Protein AF-A0A7C2RAX1-F1 (afdb_monomer_lite)

Foldseek 3Di:
DQWKKFKAFLVRHTPPQQIDSDPVSSLCSQLDVPQDPVCCVPPPVSVVVSVVSSVVSCVVGVMDIDIDDD

Structure (mmCIF, N/CA/C/O backbone):
data_AF-A0A7C2RAX1-F1
#
_entry.id   AF-A0A7C2RAX1-F1
#
loop_
_atom_site.group_PDB
_atom_site.id
_atom_site.type_symbol
_atom_site.label_atom_id
_atom_site.label_alt_id
_atom_site.label_comp_id
_atom_site.label_asym_id
_atom_site.label_entity_id
_atom_site.label_seq_id
_atom_site.pdbx_PDB_ins_code
_atom_site.Cartn_x
_atom_site.Cartn_y
_atom_site.Cartn_z
_atom_site.occupancy
_atom_site.B_iso_or_equiv
_atom_site.auth_seq_id
_atom_site.auth_comp_id
_atom_site.auth_asym_id
_atom_site.auth_atom_id
_atom_site.pdbx_PDB_model_num
ATOM 1 N N . MET A 1 1 ? -5.808 21.651 -2.259 1.00 45.50 1 MET A N 1
ATOM 2 C CA . MET A 1 1 ? -6.140 20.662 -1.211 1.00 45.50 1 MET A CA 1
ATOM 3 C C . MET A 1 1 ? -5.411 19.364 -1.520 1.00 45.50 1 MET A C 1
ATOM 5 O O . MET A 1 1 ? -5.659 18.771 -2.563 1.00 45.50 1 MET A O 1
ATOM 9 N N . SER A 1 2 ? -4.445 18.982 -0.682 1.00 54.84 2 SER A N 1
ATOM 10 C CA . SER A 1 2 ? -3.728 17.707 -0.811 1.00 54.84 2 SER A CA 1
ATOM 11 C C . SER A 1 2 ? -4.664 16.588 -0.363 1.00 54.84 2 SER A C 1
ATOM 13 O O . SER A 1 2 ? -5.072 16.563 0.794 1.00 54.84 2 SER A O 1
ATOM 15 N N . ALA A 1 3 ? -5.056 15.700 -1.276 1.00 63.62 3 ALA A N 1
ATOM 16 C CA . ALA A 1 3 ? -5.811 14.520 -0.885 1.00 63.62 3 ALA A CA 1
ATOM 17 C C . ALA A 1 3 ? -4.881 13.541 -0.163 1.00 63.62 3 ALA A C 1
ATOM 19 O O . ALA A 1 3 ? -3.929 13.045 -0.766 1.00 63.62 3 ALA A O 1
ATOM 20 N N . ALA A 1 4 ? -5.180 13.251 1.100 1.00 88.12 4 ALA A N 1
ATOM 21 C CA . ALA A 1 4 ? -4.467 12.242 1.868 1.00 88.12 4 ALA A CA 1
ATOM 22 C C . ALA A 1 4 ? -5.108 10.869 1.636 1.00 88.12 4 ALA A C 1
ATOM 24 O O . ALA A 1 4 ? -6.330 10.732 1.597 1.00 88.12 4 ALA A O 1
ATOM 25 N N . TRP A 1 5 ? -4.287 9.841 1.469 1.00 94.50 5 TRP A N 1
ATOM 26 C CA . TRP A 1 5 ? -4.720 8.447 1.462 1.00 94.50 5 TRP A CA 1
ATOM 27 C C . TRP A 1 5 ? -4.356 7.819 2.801 1.00 94.50 5 TRP A C 1
ATOM 29 O O . TRP A 1 5 ? -3.282 8.107 3.326 1.00 94.50 5 TRP A O 1
ATOM 39 N N . ILE A 1 6 ? -5.232 6.979 3.347 1.00 95.25 6 ILE A N 1
ATOM 40 C CA . ILE A 1 6 ? -5.022 6.278 4.620 1.00 95.25 6 ILE A CA 1
ATOM 41 C C . ILE A 1 6 ? -5.558 4.851 4.535 1.00 95.25 6 ILE A C 1
ATOM 43 O O . ILE A 1 6 ? -6.440 4.565 3.723 1.00 95.25 6 ILE A O 1
ATOM 47 N N . VAL A 1 7 ? -5.035 3.963 5.373 1.00 96.12 7 VAL A N 1
ATOM 48 C CA . VAL A 1 7 ? -5.582 2.616 5.562 1.00 96.12 7 VAL A CA 1
ATOM 49 C C . VAL A 1 7 ? -6.598 2.631 6.693 1.00 96.12 7 VAL A C 1
ATOM 51 O O . VAL A 1 7 ? -6.344 3.229 7.733 1.00 96.12 7 VAL A O 1
ATOM 54 N N . LYS A 1 8 ? -7.721 1.951 6.504 1.00 96.69 8 LYS A N 1
ATOM 55 C CA . LYS A 1 8 ? -8.634 1.557 7.572 1.00 96.69 8 LYS A CA 1
ATOM 56 C C . LYS A 1 8 ? -8.459 0.079 7.868 1.00 96.69 8 LYS A C 1
ATOM 58 O O . LYS A 1 8 ? -8.253 -0.707 6.940 1.00 96.69 8 LYS A O 1
ATOM 63 N N . ASP A 1 9 ? -8.509 -0.277 9.142 1.00 95.69 9 ASP A N 1
ATOM 64 C CA . ASP A 1 9 ? -8.522 -1.673 9.554 1.00 95.69 9 ASP A CA 1
ATOM 65 C C . ASP A 1 9 ? -9.911 -2.317 9.380 1.00 95.69 9 ASP A C 1
ATOM 67 O O . ASP A 1 9 ? -10.854 -1.682 8.906 1.00 95.69 9 ASP A O 1
ATOM 71 N N . ALA A 1 10 ? -10.038 -3.584 9.783 1.00 95.25 10 ALA A N 1
ATOM 72 C CA . ALA A 1 10 ? -11.292 -4.332 9.694 1.00 95.25 10 ALA A CA 1
ATOM 73 C C . ALA A 1 10 ? -12.425 -3.762 10.566 1.00 95.25 10 ALA A C 1
ATOM 75 O O . ALA A 1 10 ? -13.593 -4.049 10.311 1.00 95.25 10 ALA A O 1
ATOM 76 N N . ASN A 1 11 ? -12.100 -2.945 11.571 1.00 95.38 11 ASN A N 1
ATOM 77 C CA . ASN A 1 11 ? -13.071 -2.248 12.412 1.00 95.38 11 ASN A CA 1
ATOM 78 C C . ASN A 1 11 ? -13.436 -0.866 11.841 1.00 95.38 11 ASN A C 1
ATOM 80 O O . ASN A 1 11 ? -14.294 -0.177 12.387 1.00 95.38 11 ASN A O 1
ATOM 84 N N . GLY A 1 12 ? -12.802 -0.456 10.739 1.00 93.50 12 GLY A N 1
ATOM 85 C CA . GLY A 1 12 ? -12.953 0.870 10.148 1.00 93.50 12 GLY A CA 1
ATOM 86 C C . GLY A 1 12 ? -12.052 1.936 10.776 1.00 93.50 12 GLY A C 1
ATOM 87 O O . GLY A 1 12 ? -12.148 3.104 10.380 1.00 93.50 12 GLY A O 1
ATOM 88 N N . GLU A 1 13 ? -11.164 1.553 11.697 1.00 94.81 13 GLU A N 1
ATOM 89 C CA . GLU A 1 13 ? -10.274 2.472 12.400 1.00 94.81 13 GLU A CA 1
ATOM 90 C C . GLU A 1 13 ? -9.098 2.891 11.504 1.00 94.81 13 GLU A C 1
ATOM 92 O O . GLU A 1 13 ? -8.474 2.051 10.843 1.00 94.81 13 GLU A O 1
ATOM 97 N N . PRO A 1 14 ? -8.767 4.192 11.445 1.00 93.94 14 PRO A N 1
ATOM 98 C CA . PRO A 1 14 ? -7.681 4.684 10.615 1.00 93.94 14 PRO A CA 1
ATOM 99 C C . PRO A 1 14 ? -6.308 4.290 11.177 1.00 93.94 14 PRO A C 1
ATOM 101 O O . PRO A 1 14 ? -5.925 4.655 12.286 1.00 93.94 14 PRO A O 1
ATOM 104 N N . LEU A 1 15 ? -5.499 3.639 10.347 1.00 93.19 15 LEU A N 1
ATOM 105 C CA . LEU A 1 15 ? -4.103 3.322 10.627 1.00 93.19 15 LEU A CA 1
ATOM 106 C C . LEU A 1 15 ? -3.205 4.463 10.128 1.00 93.19 15 LEU A C 1
ATOM 108 O O . LEU A 1 15 ? -2.708 4.446 8.997 1.00 93.19 15 LEU A O 1
ATOM 112 N N . ALA A 1 16 ? -3.001 5.480 10.970 1.00 87.62 16 ALA A N 1
ATOM 113 C CA . ALA A 1 16 ? -2.266 6.706 10.632 1.00 87.62 16 ALA A CA 1
ATOM 114 C C . ALA A 1 16 ? -0.821 6.467 10.148 1.00 87.62 16 ALA A C 1
ATOM 116 O O . ALA A 1 16 ? -0.315 7.218 9.305 1.00 87.62 16 ALA A O 1
ATOM 117 N N . GLN A 1 17 ? -0.179 5.394 10.619 1.00 89.12 17 GLN A N 1
ATOM 118 C CA . GLN A 1 17 ? 1.150 4.963 10.173 1.00 89.12 17 GLN A CA 1
ATOM 119 C C . GLN A 1 17 ? 1.192 4.592 8.681 1.00 89.12 17 GLN A C 1
ATOM 121 O O . GLN A 1 17 ? 2.252 4.638 8.056 1.00 89.12 17 GLN A O 1
ATOM 126 N N . PHE A 1 18 ? 0.038 4.272 8.092 1.00 91.69 18 PHE A N 1
ATOM 127 C CA . PHE A 1 18 ? -0.131 3.979 6.673 1.00 91.69 18 PHE A CA 1
ATOM 128 C C . PHE A 1 18 ? -0.911 5.096 5.971 1.00 91.69 18 PHE A C 1
ATOM 130 O O . PHE A 1 18 ? -1.912 4.858 5.296 1.00 91.69 18 PHE A O 1
ATOM 137 N N . SER A 1 19 ? -0.440 6.333 6.127 1.00 92.06 19 SER A N 1
ATOM 138 C CA . SER A 1 19 ? -0.929 7.498 5.384 1.00 92.06 19 SER A CA 1
ATOM 139 C C . SER A 1 19 ? 0.051 7.921 4.288 1.00 92.06 19 SER A C 1
ATOM 141 O O . SER A 1 19 ? 1.251 7.655 4.380 1.00 92.06 19 SER A O 1
ATOM 143 N N . GLY A 1 20 ? -0.433 8.553 3.220 1.00 90.75 20 GLY A N 1
ATOM 144 C CA . GLY A 1 20 ? 0.407 8.939 2.085 1.00 90.75 20 GLY A CA 1
ATOM 145 C C . GLY A 1 20 ? -0.262 9.901 1.113 1.00 90.75 20 GLY A C 1
ATOM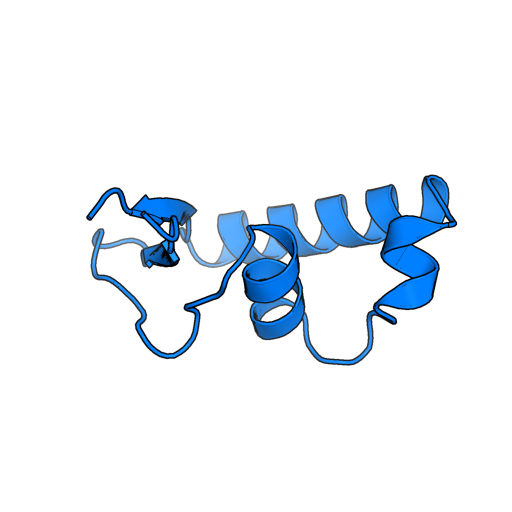 146 O O . GLY A 1 20 ? -1.463 10.164 1.187 1.00 90.75 20 GLY A O 1
ATOM 147 N N . SER A 1 21 ? 0.525 10.423 0.174 1.00 90.56 21 SER A N 1
ATOM 148 C CA . SER A 1 21 ? 0.046 11.362 -0.855 1.00 90.56 21 SER A CA 1
ATOM 149 C C . SER A 1 21 ? -0.675 10.672 -2.020 1.00 90.56 21 SER A C 1
ATOM 151 O O . SER A 1 21 ? -1.349 11.320 -2.819 1.00 90.56 21 SER A O 1
ATOM 153 N N . SER A 1 22 ? -0.560 9.345 -2.129 1.00 90.81 22 SER A N 1
ATOM 154 C CA . SER A 1 22 ? -1.227 8.538 -3.151 1.00 90.81 22 SER A CA 1
ATOM 155 C C . SER A 1 22 ? -1.564 7.140 -2.630 1.00 90.81 22 SER A C 1
ATOM 157 O O . SER A 1 22 ? -0.929 6.637 -1.701 1.00 90.81 22 SER A O 1
ATOM 159 N N . ARG A 1 23 ? -2.512 6.461 -3.290 1.00 91.62 23 ARG A N 1
ATOM 160 C CA . ARG A 1 23 ? -2.818 5.046 -3.023 1.00 91.62 23 ARG A CA 1
ATOM 161 C C . ARG A 1 23 ? -1.582 4.149 -3.166 1.00 91.62 23 ARG A C 1
ATOM 163 O O . ARG A 1 23 ? -1.428 3.208 -2.394 1.00 91.62 23 ARG A O 1
ATOM 170 N N . ARG A 1 24 ? -0.698 4.439 -4.131 1.00 90.50 24 ARG A N 1
ATOM 171 C CA . ARG A 1 24 ? 0.532 3.659 -4.363 1.00 90.50 24 ARG A CA 1
ATOM 172 C C . ARG A 1 24 ? 1.556 3.862 -3.2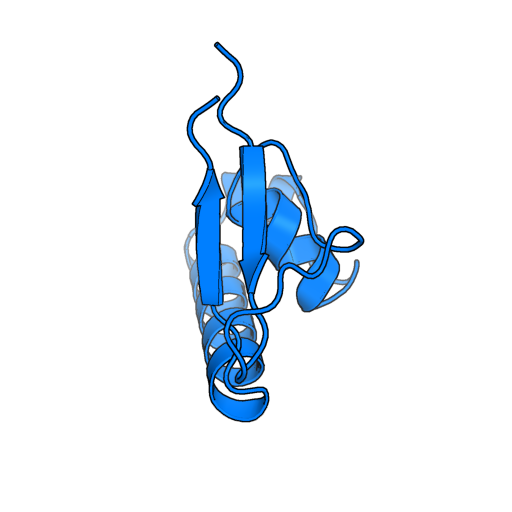53 1.00 90.50 24 ARG A C 1
ATOM 174 O O . ARG A 1 24 ? 2.152 2.885 -2.819 1.00 90.50 24 ARG A O 1
ATOM 181 N N . ASP A 1 25 ? 1.734 5.095 -2.777 1.00 90.19 25 ASP A N 1
ATOM 182 C CA . ASP A 1 25 ? 2.618 5.390 -1.640 1.00 90.19 25 ASP A CA 1
ATOM 183 C C . ASP A 1 25 ? 2.186 4.596 -0.398 1.00 90.19 25 ASP A C 1
ATOM 185 O O . ASP A 1 25 ? 2.981 3.861 0.188 1.00 90.19 25 ASP A O 1
ATOM 189 N N . VAL A 1 26 ? 0.887 4.631 -0.077 1.00 93.25 26 VAL A N 1
ATOM 190 C CA . VAL A 1 26 ? 0.304 3.817 1.002 1.00 93.25 26 VAL A CA 1
ATOM 191 C C . VAL A 1 26 ? 0.510 2.320 0.754 1.00 93.25 26 VAL A C 1
ATOM 193 O O . VAL A 1 26 ? 0.975 1.604 1.639 1.00 93.25 26 VAL A O 1
ATOM 196 N N . GLY A 1 27 ? 0.233 1.839 -0.461 1.00 93.50 27 GLY A N 1
ATOM 197 C CA . GLY A 1 27 ? 0.434 0.437 -0.821 1.00 93.50 27 GLY A CA 1
ATOM 198 C C . GLY A 1 27 ? 1.882 -0.028 -0.631 1.00 93.50 27 GLY A C 1
ATOM 199 O O . GLY A 1 27 ? 2.111 -1.090 -0.060 1.00 93.50 27 GLY A O 1
ATOM 200 N N . ARG A 1 28 ? 2.880 0.780 -1.007 1.00 92.31 28 ARG A N 1
ATOM 201 C CA . ARG A 1 28 ? 4.302 0.453 -0.791 1.00 92.31 28 ARG A CA 1
ATOM 202 C C . ARG A 1 28 ? 4.669 0.365 0.691 1.00 92.31 28 ARG A C 1
ATOM 204 O O . ARG A 1 28 ? 5.459 -0.501 1.059 1.00 92.31 28 ARG A O 1
ATOM 211 N N . LYS A 1 29 ? 4.083 1.212 1.544 1.00 91.25 29 LYS A N 1
ATOM 212 C CA . LYS A 1 29 ? 4.259 1.124 3.008 1.00 91.25 29 LYS 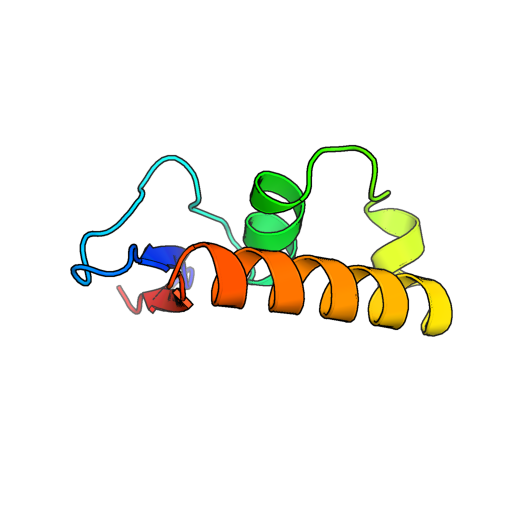A CA 1
ATOM 213 C C . LYS A 1 29 ? 3.677 -0.174 3.576 1.00 91.25 29 LYS A C 1
ATOM 215 O O . LYS A 1 29 ? 4.238 -0.723 4.517 1.00 91.25 29 LYS A O 1
ATOM 220 N N . LEU A 1 30 ? 2.601 -0.681 2.974 1.00 92.12 30 LEU A N 1
ATOM 221 C CA . LEU A 1 30 ? 1.921 -1.911 3.380 1.00 92.12 30 LEU A CA 1
ATOM 222 C C . LEU A 1 30 ? 2.648 -3.195 2.952 1.00 92.12 30 LEU A C 1
ATOM 224 O O . LEU A 1 30 ? 2.871 -4.080 3.773 1.00 92.12 30 LEU A O 1
ATOM 228 N N . VAL A 1 31 ? 3.020 -3.319 1.673 1.00 87.75 31 VAL A N 1
ATOM 229 C CA . VAL A 1 31 ? 3.667 -4.538 1.1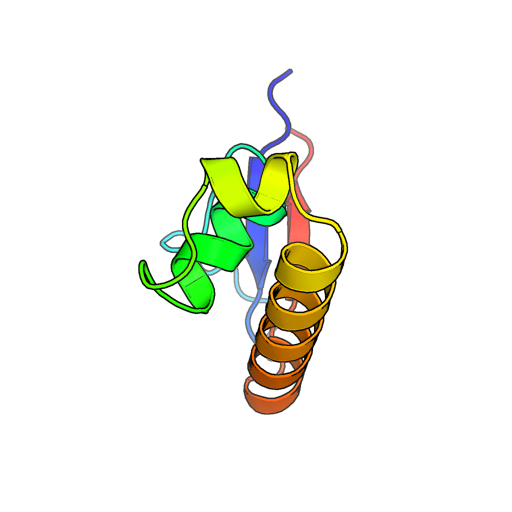35 1.00 87.75 31 VAL A CA 1
ATOM 230 C C . VAL A 1 31 ? 5.202 -4.521 1.232 1.00 87.75 31 VAL A C 1
ATOM 232 O O . VAL A 1 31 ? 5.863 -5.453 0.760 1.00 87.75 31 VAL A O 1
ATOM 235 N N . GLY A 1 32 ? 5.761 -3.478 1.852 1.00 80.06 32 GLY A N 1
ATOM 236 C CA . GLY A 1 32 ? 7.181 -3.311 2.157 1.00 80.06 32 GLY A CA 1
ATOM 237 C C . GLY A 1 32 ? 8.021 -2.684 1.036 1.00 80.06 32 GLY A C 1
ATOM 238 O O . GLY A 1 32 ? 7.624 -2.619 -0.128 1.00 80.06 32 GLY A O 1
ATOM 239 N N . GLN A 1 33 ? 9.247 -2.272 1.388 1.00 73.50 33 GLN A N 1
ATOM 240 C CA . GLN A 1 33 ? 10.188 -1.561 0.501 1.00 73.50 33 GLN A CA 1
ATOM 241 C C . GLN A 1 33 ? 10.759 -2.403 -0.655 1.00 73.50 33 GLN A C 1
ATOM 243 O O . GLN A 1 33 ? 11.500 -1.878 -1.479 1.00 73.50 33 GLN A O 1
ATOM 248 N N . ARG A 1 34 ? 10.396 -3.689 -0.769 1.00 82.12 34 ARG A N 1
ATOM 249 C CA . ARG A 1 34 ? 10.824 -4.546 -1.892 1.00 82.12 34 ARG A CA 1
ATOM 250 C C . ARG A 1 34 ? 10.293 -4.081 -3.253 1.00 82.12 34 ARG A C 1
ATOM 252 O O . ARG A 1 34 ? 10.765 -4.552 -4.285 1.00 82.12 34 ARG A O 1
ATOM 259 N N . TRP A 1 35 ? 9.292 -3.198 -3.250 1.00 87.38 35 TRP A N 1
ATOM 260 C CA . TRP A 1 35 ? 8.709 -2.624 -4.455 1.00 87.38 35 TRP A CA 1
ATOM 261 C C . TRP A 1 35 ? 9.365 -1.289 -4.797 1.00 87.38 35 TRP A C 1
ATOM 263 O O . TRP A 1 35 ? 9.161 -0.273 -4.117 1.00 87.38 35 TRP A O 1
ATOM 273 N N . ASP A 1 36 ? 10.154 -1.306 -5.867 1.00 88.69 36 ASP A N 1
ATOM 274 C CA . ASP A 1 36 ? 10.849 -0.129 -6.371 1.00 88.69 36 ASP A CA 1
ATOM 275 C C . ASP A 1 36 ? 9.858 0.890 -6.959 1.00 88.69 36 ASP A C 1
ATOM 277 O O . ASP A 1 36 ? 8.965 0.539 -7.733 1.00 88.69 36 ASP A O 1
ATOM 281 N N . ALA A 1 37 ? 10.009 2.160 -6.573 1.00 87.81 37 ALA A N 1
ATOM 282 C CA . ALA A 1 37 ? 9.091 3.228 -6.967 1.00 87.81 37 ALA A CA 1
ATOM 283 C C . ALA A 1 37 ? 9.118 3.475 -8.476 1.00 87.81 37 ALA A C 1
ATOM 285 O O . ALA A 1 37 ? 8.073 3.628 -9.102 1.00 87.81 37 ALA A O 1
ATOM 286 N N . PHE A 1 38 ? 10.319 3.499 -9.054 1.00 90.06 38 PHE A N 1
ATOM 287 C CA . PHE A 1 38 ? 10.515 3.790 -10.463 1.00 90.06 38 PHE A CA 1
ATOM 288 C C . PHE A 1 38 ? 9.923 2.672 -11.323 1.00 90.06 38 PHE A C 1
ATOM 290 O O . PHE A 1 38 ? 9.164 2.941 -12.254 1.00 90.06 38 PHE A O 1
ATOM 297 N N . ARG A 1 39 ? 10.166 1.407 -10.958 1.00 91.00 39 ARG A N 1
ATOM 298 C CA . ARG A 1 39 ? 9.606 0.242 -11.661 1.00 91.00 39 ARG A CA 1
ATOM 299 C C . ARG A 1 39 ? 8.079 0.206 -11.648 1.00 91.00 39 ARG A C 1
ATOM 301 O O . ARG A 1 39 ? 7.499 -0.236 -12.636 1.00 91.00 39 ARG A O 1
ATOM 308 N N . LEU A 1 40 ? 7.428 0.674 -10.581 1.00 91.12 40 LEU A N 1
ATOM 309 C CA . LEU A 1 40 ? 5.960 0.767 -10.526 1.00 91.12 40 LEU A CA 1
ATOM 310 C C . LEU A 1 40 ? 5.388 1.771 -11.536 1.00 91.12 40 LEU A C 1
ATOM 312 O O . LEU A 1 40 ? 4.278 1.569 -12.040 1.00 91.12 40 LEU A O 1
ATOM 316 N N . GLU A 1 41 ? 6.141 2.826 -11.846 1.00 89.75 41 GLU A N 1
ATOM 317 C CA . GLU A 1 41 ? 5.745 3.820 -12.845 1.00 89.75 41 GLU A CA 1
ATOM 318 C C . GLU A 1 41 ? 6.010 3.319 -14.271 1.00 89.75 41 GLU A C 1
ATOM 320 O O . GLU A 1 41 ? 5.148 3.463 -15.138 1.00 89.75 41 GLU A O 1
ATOM 325 N N . VAL A 1 42 ? 7.156 2.673 -14.521 1.00 93.75 42 VAL A N 1
ATOM 326 C CA . VAL A 1 42 ? 7.583 2.338 -15.896 1.00 93.75 42 VAL A CA 1
ATOM 327 C C . VAL A 1 42 ? 7.194 0.939 -16.382 1.00 93.75 42 VAL A C 1
ATOM 329 O O . VAL A 1 42 ? 7.222 0.688 -17.584 1.00 93.75 42 VAL A O 1
ATOM 332 N N . SER A 1 43 ? 6.833 0.007 -15.492 1.00 95.31 43 SER A N 1
ATOM 333 C CA . SER A 1 43 ? 6.534 -1.385 -15.859 1.00 95.31 43 SER A CA 1
ATOM 334 C C . SER A 1 43 ? 5.116 -1.787 -15.459 1.00 95.31 43 SER A C 1
ATOM 336 O O . SER A 1 43 ? 4.786 -1.910 -14.280 1.00 95.31 43 SER A O 1
ATOM 338 N N . ALA A 1 44 ? 4.272 -2.046 -16.463 1.00 93.31 44 ALA A N 1
ATOM 339 C CA . ALA A 1 44 ? 2.898 -2.495 -16.249 1.00 93.31 44 ALA A CA 1
ATOM 340 C C . ALA A 1 44 ? 2.827 -3.861 -15.552 1.00 93.31 44 ALA A C 1
ATOM 342 O O . ALA A 1 44 ? 2.109 -3.999 -14.568 1.00 93.31 44 ALA A O 1
ATOM 343 N N . SER A 1 45 ? 3.638 -4.830 -15.984 1.00 94.62 45 SER A N 1
ATOM 344 C CA . SER A 1 45 ? 3.688 -6.160 -15.366 1.00 94.62 45 SER A CA 1
ATOM 345 C C . SER A 1 45 ? 4.183 -6.116 -13.918 1.00 94.62 45 SER A C 1
ATOM 347 O O . SER A 1 45 ? 3.670 -6.828 -13.059 1.00 94.62 45 SER A O 1
ATOM 349 N N . TYR A 1 46 ? 5.142 -5.238 -13.604 1.00 94.06 46 TYR A N 1
ATOM 350 C CA . TYR A 1 46 ? 5.585 -5.038 -12.223 1.00 94.06 46 TY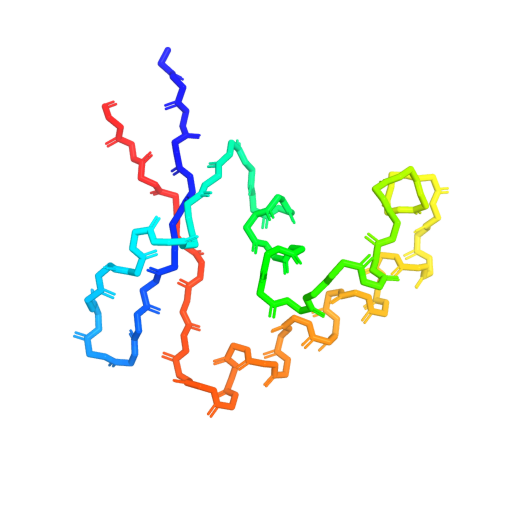R A CA 1
ATOM 351 C C . TYR A 1 46 ? 4.479 -4.437 -11.348 1.00 94.06 46 TYR A C 1
ATOM 353 O O . TYR A 1 46 ? 4.298 -4.852 -10.203 1.00 94.06 46 TYR A O 1
ATOM 361 N N . ARG A 1 47 ? 3.711 -3.491 -11.901 1.00 93.75 47 ARG A N 1
ATOM 362 C CA . ARG A 1 47 ? 2.556 -2.892 -11.229 1.00 93.75 47 ARG A CA 1
ATOM 363 C C . ARG A 1 47 ? 1.436 -3.905 -10.988 1.00 93.75 47 ARG A C 1
ATOM 365 O O . ARG A 1 47 ? 0.889 -3.918 -9.895 1.00 93.75 47 ARG A O 1
ATOM 372 N N . GLU A 1 48 ? 1.149 -4.791 -11.934 1.00 95.38 48 GLU A N 1
ATOM 373 C CA . GLU A 1 48 ? 0.152 -5.856 -11.744 1.00 95.38 48 GLU A CA 1
ATOM 374 C C . GLU A 1 48 ? 0.529 -6.800 -10.596 1.00 95.38 48 GLU A C 1
ATOM 376 O O . GLU A 1 48 ? -0.307 -7.111 -9.748 1.00 95.38 48 GLU A O 1
ATOM 381 N N . LEU A 1 49 ? 1.799 -7.214 -10.514 1.00 94.56 49 LEU A N 1
ATOM 382 C CA . LEU A 1 49 ? 2.283 -8.045 -9.406 1.00 94.56 49 LEU A CA 1
ATOM 383 C C . LEU A 1 49 ? 2.177 -7.321 -8.058 1.00 94.56 49 LEU A C 1
ATOM 385 O O . LEU A 1 49 ? 1.829 -7.934 -7.044 1.00 94.56 49 LEU A O 1
ATOM 389 N N . PHE A 1 50 ? 2.463 -6.019 -8.045 1.00 94.50 50 PHE A N 1
ATOM 390 C CA . PHE A 1 50 ? 2.278 -5.180 -6.867 1.00 94.50 50 PHE A CA 1
ATOM 391 C C . PHE A 1 50 ? 0.805 -5.096 -6.459 1.00 94.50 50 PHE A C 1
ATOM 393 O O . PHE A 1 50 ? 0.492 -5.326 -5.292 1.00 94.50 50 PHE A O 1
ATOM 400 N N . ASP A 1 51 ? -0.094 -4.826 -7.405 1.00 94.38 51 ASP A N 1
ATOM 401 C CA . ASP A 1 51 ? -1.528 -4.701 -7.147 1.00 94.38 51 ASP A CA 1
ATOM 402 C C . ASP A 1 51 ? -2.112 -6.024 -6.627 1.00 94.38 51 ASP A C 1
ATOM 404 O O . ASP A 1 51 ? -2.888 -6.019 -5.671 1.00 94.38 51 ASP A O 1
ATOM 408 N N . GLN A 1 52 ? -1.672 -7.168 -7.162 1.00 95.00 52 GLN A N 1
ATOM 409 C CA . GLN A 1 52 ? -2.044 -8.492 -6.651 1.00 95.00 52 GLN A CA 1
ATOM 410 C C . GLN A 1 52 ? -1.537 -8.732 -5.224 1.00 95.00 52 GLN A C 1
ATOM 412 O O . GLN A 1 52 ? -2.280 -9.226 -4.374 1.00 95.00 52 GLN A O 1
ATOM 417 N N . ALA A 1 53 ? -0.275 -8.396 -4.940 1.00 94.06 53 ALA A N 1
ATOM 418 C CA . ALA A 1 53 ? 0.289 -8.546 -3.600 1.00 94.06 53 ALA A CA 1
ATOM 419 C C . ALA A 1 53 ? -0.427 -7.646 -2.583 1.00 94.06 53 ALA A C 1
ATOM 421 O O . ALA A 1 53 ? -0.692 -8.074 -1.458 1.00 94.06 53 ALA A O 1
ATOM 422 N N . LEU A 1 54 ? -0.759 -6.420 -2.989 1.00 95.31 54 LEU A N 1
ATOM 423 C CA . LEU A 1 54 ? -1.493 -5.470 -2.170 1.00 95.31 54 LEU A CA 1
ATOM 424 C C . LEU A 1 54 ? -2.924 -5.946 -1.912 1.00 95.31 54 LEU A C 1
ATOM 426 O O . LEU A 1 54 ? -3.353 -5.943 -0.762 1.00 95.31 54 LEU A O 1
ATOM 430 N N . ALA A 1 55 ? -3.636 -6.401 -2.945 1.00 95.38 55 ALA A N 1
ATOM 431 C CA . ALA A 1 55 ? -4.993 -6.924 -2.813 1.00 95.38 55 ALA A CA 1
ATOM 432 C C . ALA A 1 55 ? -5.053 -8.100 -1.828 1.00 95.38 55 ALA A C 1
ATOM 434 O O . ALA A 1 55 ? -5.863 -8.075 -0.907 1.00 95.38 55 ALA A O 1
ATOM 435 N N . ARG A 1 56 ? -4.132 -9.067 -1.946 1.00 95.81 56 ARG A N 1
ATOM 436 C CA . ARG A 1 56 ? -4.050 -10.213 -1.022 1.00 95.81 56 ARG A CA 1
ATOM 437 C C . ARG A 1 56 ? -3.788 -9.791 0.420 1.00 95.81 56 ARG A C 1
ATOM 439 O O . ARG A 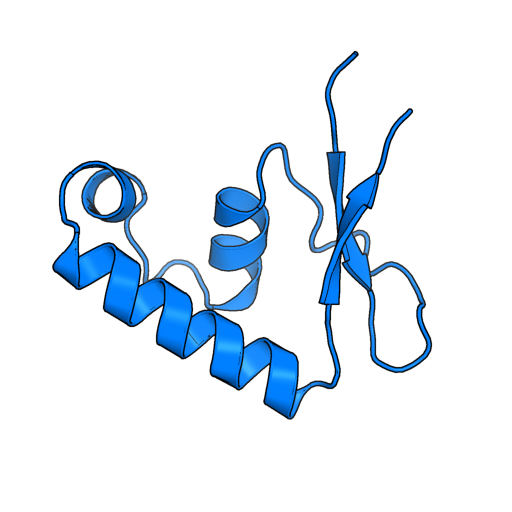1 56 ? -4.364 -10.367 1.334 1.00 95.81 56 ARG A O 1
ATOM 446 N N . LEU A 1 57 ? -2.909 -8.810 0.638 1.00 94.56 57 LEU A N 1
ATOM 447 C CA . LEU A 1 57 ? -2.636 -8.292 1.979 1.00 94.56 57 LEU A CA 1
ATOM 448 C C . LEU A 1 57 ? -3.883 -7.627 2.573 1.00 94.56 57 LEU A C 1
ATOM 450 O O . LEU A 1 57 ? -4.228 -7.903 3.719 1.00 94.56 57 LEU A O 1
ATOM 454 N N . LEU A 1 58 ? -4.534 -6.755 1.799 1.00 95.81 58 LEU A N 1
ATOM 455 C CA . LEU A 1 58 ? -5.730 -6.033 2.229 1.00 95.81 58 LEU A CA 1
ATOM 456 C C . LEU A 1 58 ? -6.864 -7.004 2.562 1.00 95.81 58 LEU A C 1
ATOM 458 O O . LEU A 1 58 ? -7.423 -6.924 3.649 1.00 95.81 58 LEU A O 1
ATOM 462 N N . GLU A 1 59 ? -7.126 -7.976 1.689 1.00 96.19 59 GLU A N 1
ATOM 463 C CA . GLU A 1 59 ? -8.119 -9.028 1.917 1.00 96.19 59 GLU A CA 1
ATOM 464 C C . GLU A 1 59 ? -7.792 -9.854 3.168 1.00 96.19 59 GLU A C 1
ATOM 466 O O . GLU A 1 59 ? -8.631 -9.998 4.053 1.00 96.19 59 GLU A O 1
ATOM 471 N N . HIS A 1 60 ? -6.547 -10.321 3.304 1.00 96.19 60 HIS A N 1
ATOM 472 C CA . HIS A 1 60 ? -6.121 -11.121 4.454 1.00 96.19 60 HIS A CA 1
ATOM 473 C C . HIS A 1 60 ? -6.247 -10.373 5.790 1.00 96.19 60 HIS A C 1
ATOM 475 O O . HIS A 1 60 ? -6.484 -10.991 6.828 1.00 96.19 60 HIS A O 1
ATOM 481 N N . LYS A 1 61 ? -6.057 -9.050 5.786 1.00 95.44 61 LYS A N 1
ATOM 482 C CA . LYS A 1 61 ? -6.149 -8.212 6.988 1.00 95.44 61 LYS A CA 1
ATOM 483 C C . LYS A 1 61 ? -7.534 -7.599 7.210 1.00 95.44 61 LYS A C 1
ATOM 485 O O . LYS A 1 61 ? -7.747 -7.005 8.264 1.00 95.44 61 LYS A O 1
ATOM 490 N N . GLY A 1 62 ? -8.446 -7.715 6.244 1.00 96.19 62 GLY A N 1
ATOM 491 C CA . GLY A 1 62 ? -9.697 -6.956 6.233 1.00 96.19 62 GLY A CA 1
ATOM 492 C C . GLY A 1 62 ? -9.464 -5.443 6.175 1.00 96.19 62 GLY A C 1
ATOM 493 O O . GLY A 1 62 ? -10.202 -4.686 6.786 1.00 96.19 62 GLY A O 1
ATOM 494 N N . TRP A 1 63 ? -8.390 -4.998 5.521 1.00 96.75 63 TRP A N 1
ATOM 495 C CA . TRP A 1 63 ? -8.005 -3.588 5.447 1.00 96.75 63 TRP A CA 1
ATOM 496 C C . TRP A 1 63 ? -8.482 -2.934 4.153 1.00 96.75 63 TRP A C 1
ATOM 498 O O . TRP A 1 63 ? -8.587 -3.581 3.112 1.00 96.75 63 TRP A O 1
ATOM 508 N N . GLU A 1 64 ? -8.666 -1.616 4.186 1.00 96.62 64 GLU A N 1
ATOM 509 C CA . GLU A 1 64 ? -9.057 -0.827 3.017 1.00 96.62 64 GLU A CA 1
ATOM 510 C C . GLU A 1 64 ? -8.207 0.441 2.887 1.00 96.62 64 GLU A C 1
ATOM 512 O O . GLU A 1 64 ? -7.980 1.150 3.863 1.00 96.62 64 GLU A O 1
ATOM 517 N N . ILE A 1 65 ? -7.753 0.771 1.672 1.00 95.88 65 ILE A N 1
ATOM 518 C CA . ILE A 1 65 ? -7.106 2.062 1.397 1.00 95.88 65 ILE A CA 1
ATOM 519 C C . ILE A 1 65 ? -8.161 3.056 0.917 1.00 95.88 65 ILE A C 1
ATOM 521 O O . ILE A 1 65 ? -8.694 2.914 -0.186 1.00 95.88 65 ILE A O 1
ATOM 525 N N . VAL A 1 66 ? -8.389 4.111 1.694 1.00 94.69 66 VAL A N 1
ATOM 526 C CA . VAL A 1 66 ? -9.402 5.132 1.413 1.00 94.69 66 VAL A CA 1
ATOM 527 C C . VAL A 1 66 ? -8.777 6.504 1.180 1.00 94.69 66 VAL A C 1
ATOM 529 O O . VAL A 1 66 ? -7.717 6.841 1.713 1.00 94.69 66 VAL A O 1
ATOM 532 N N . ARG A 1 67 ? -9.448 7.320 0.363 1.00 92.88 67 ARG A N 1
ATOM 533 C CA . ARG A 1 67 ? -9.078 8.719 0.132 1.00 92.88 67 ARG A CA 1
ATOM 534 C C . ARG A 1 67 ? -9.801 9.600 1.143 1.00 92.88 67 ARG A C 1
ATOM 536 O O . ARG A 1 67 ? -11.028 9.665 1.133 1.00 92.88 67 ARG A O 1
ATOM 543 N N . VAL A 1 68 ? -9.044 10.320 1.957 1.00 88.06 68 VAL A N 1
ATOM 544 C CA . VAL A 1 68 ? -9.559 11.336 2.872 1.00 88.06 68 VAL A CA 1
ATOM 545 C C . VAL A 1 68 ? -9.566 12.670 2.133 1.00 88.06 68 VAL A C 1
ATOM 547 O O . VAL A 1 68 ? -8.544 13.119 1.603 1.00 88.06 68 VAL A O 1
ATOM 550 N N . ARG A 1 69 ? -10.744 13.286 2.040 1.00 77.12 69 ARG A N 1
ATOM 551 C CA . ARG A 1 69 ? -10.874 14.676 1.600 1.00 77.12 69 ARG A CA 1
ATOM 552 C C . ARG A 1 69 ? -10.798 15.540 2.855 1.00 77.12 69 ARG A C 1
ATOM 554 O O . ARG A 1 69 ? -11.605 15.341 3.757 1.00 77.12 69 ARG A O 1
ATOM 561 N N . SER A 1 70 ? -9.791 16.405 2.919 1.00 59.12 70 SER A N 1
ATOM 562 C CA . SER A 1 70 ? -9.757 17.545 3.835 1.00 59.12 70 SER A CA 1
ATOM 563 C C . SER A 1 70 ? -10.531 18.720 3.260 1.00 59.12 70 SER A C 1
ATOM 565 O O . SER A 1 70 ? -10.625 18.810 2.011 1.00 59.12 70 SER A O 1
#

Radius of gyration: 12.1 Å; chains: 1; bounding box: 24×32×29 Å

pLDDT: mean 90.11, std 9.64, range [45.5, 96.75]

Sequence (70 aa):
MSAAWIVKDANGEPLAQFSGSSRRDVGRKLVGQRWDAFRLEVSASYRELFDQALARLLEHKGWEIVRVRS

Secondary structure (DSSP, 8-state):
--PEEEEE-TTS-EEEEEEESSHHHHHHHHH-TTS-HHHHHH-HHHHHHHHHHHHHHHHHHT-EEEEEP-